Protein AF-A0A1Y3QPL1-F1 (afdb_monomer_lite)

Foldseek 3Di:
DDDDDDDDPDPPPPPPPPPPPPPPPPPPCVVVVLVVVADDAQDPVLVVVLVVQLVVQLVLVQVCCVPLHPDDPVVSVVSSVVSSVLSCVLSVCSNNPLSLLNVLLSVLQVVLSVQLSVQSVVDSDPVSNVVSNVSSVVSSVVSNVVSVVVSVVVVVVVVVVVVVVVD

Sequence (167 aa):
METNKRWTFSPNHRRMEEPEHQIPERSPNDMNFLRRLAPPRFSLLWLVYGLVFAALVAAALCAHLYYLQDWSATIAWRRVLLAIGLSAVVHLPGWLGFRLLWLCGAAGVVIGVSLLVRYTLEGMDGWGDLIGALTMLFIIGIGLAVGAAAEIFLALWKWYRKNNSRA

Secondary structure (DSSP, 8-state):
---------------------------TTHHHHHHHHSPPTT-THHHHHHHHHHHHHHHHHHHHHHHHS---HHHHHHHHHHHHHHHHHHHHHHHHT-HHHHHHHHHHHHHHHHHHHHHHHH--SHHHHHHHHHHHHHHHHHHHHHHHHHHHHHHHHHHHHHHHT--

pLDDT: mean 80.23, std 15.09, range [45.41, 95.94]

Structure (mmCIF, N/CA/C/O backbone):
data_AF-A0A1Y3QPL1-F1
#
_entry.id   AF-A0A1Y3QPL1-F1
#
loop_
_atom_site.group_PDB
_atom_site.id
_atom_site.type_symbol
_atom_site.label_atom_id
_atom_site.label_alt_id
_atom_site.label_comp_id
_atom_site.label_asym_id
_atom_site.label_entity_id
_atom_site.label_seq_id
_atom_site.pdbx_PDB_ins_code
_atom_site.Cartn_x
_atom_site.Cartn_y
_atom_site.Cartn_z
_atom_site.occupancy
_atom_site.B_iso_or_equiv
_atom_site.auth_seq_id
_atom_site.auth_comp_id
_atom_site.auth_asym_id
_atom_site.auth_atom_id
_atom_site.pdbx_PDB_model_num
ATOM 1 N N . MET A 1 1 ? -88.346 37.779 29.238 1.00 46.09 1 MET A N 1
ATOM 2 C CA . MET A 1 1 ? -87.842 37.029 28.067 1.00 46.09 1 MET A CA 1
ATOM 3 C C . MET A 1 1 ? -86.500 37.631 27.701 1.00 46.09 1 MET A C 1
ATOM 5 O O . MET A 1 1 ? -86.466 38.638 27.013 1.00 46.09 1 MET A O 1
ATOM 9 N N . GLU A 1 2 ? -85.414 37.081 28.240 1.00 45.41 2 GLU A N 1
ATOM 10 C CA . GLU A 1 2 ? -84.052 37.538 27.950 1.00 45.41 2 GLU A CA 1
ATOM 11 C C . GLU A 1 2 ? -83.298 36.419 27.241 1.00 45.41 2 GLU A C 1
ATOM 13 O O . GLU A 1 2 ? -83.068 35.342 27.787 1.00 45.41 2 GLU A O 1
ATOM 18 N N . THR A 1 3 ? -82.938 36.674 25.989 1.00 54.22 3 THR A N 1
ATOM 19 C CA . THR A 1 3 ? -82.007 35.852 25.227 1.00 54.22 3 THR A CA 1
ATOM 20 C C . THR A 1 3 ? -80.591 36.280 25.594 1.00 54.22 3 THR A C 1
ATOM 22 O O . THR A 1 3 ? -80.164 37.360 25.183 1.00 54.22 3 THR A O 1
ATOM 25 N N . ASN A 1 4 ? -79.844 35.453 26.330 1.00 50.84 4 ASN A N 1
ATOM 26 C CA . ASN A 1 4 ? -78.416 35.690 26.533 1.00 50.84 4 ASN A CA 1
ATOM 27 C C . ASN A 1 4 ? -77.573 34.515 26.025 1.00 50.84 4 ASN A C 1
ATOM 29 O O . ASN A 1 4 ? -77.694 33.373 26.468 1.00 50.84 4 ASN A O 1
ATOM 33 N N . LYS A 1 5 ? -76.740 34.845 25.037 1.00 57.47 5 LYS A N 1
ATOM 34 C CA . LYS A 1 5 ? -75.807 33.987 24.314 1.00 57.47 5 LYS A CA 1
ATOM 35 C C . LYS A 1 5 ? -74.677 33.569 25.250 1.00 57.47 5 LYS A C 1
ATOM 37 O O . LYS A 1 5 ? -73.970 34.425 25.773 1.00 57.47 5 LYS A O 1
ATOM 42 N N . ARG A 1 6 ? -74.428 32.265 25.388 1.00 47.66 6 ARG A N 1
ATOM 43 C CA . ARG A 1 6 ? -73.184 31.765 25.985 1.00 47.66 6 ARG A CA 1
ATOM 44 C C . ARG A 1 6 ? -72.307 31.173 24.886 1.00 47.66 6 ARG A C 1
ATOM 46 O O . ARG A 1 6 ? -72.578 30.097 24.367 1.00 47.66 6 ARG A O 1
ATOM 53 N N . TRP A 1 7 ? -71.278 31.929 24.520 1.00 53.47 7 TRP A N 1
ATOM 54 C CA . TRP A 1 7 ? -70.184 31.497 23.663 1.00 53.47 7 TRP A CA 1
ATOM 55 C C . TRP A 1 7 ? -69.388 30.397 24.368 1.00 53.47 7 TRP A C 1
ATOM 57 O O . TRP A 1 7 ? -68.734 30.656 25.376 1.00 53.47 7 TRP A O 1
ATOM 67 N N . THR A 1 8 ? -69.427 29.171 23.853 1.00 55.88 8 THR A N 1
ATOM 68 C CA . THR A 1 8 ? -68.476 28.126 24.243 1.00 55.88 8 THR A CA 1
ATOM 69 C C . THR A 1 8 ? -67.283 28.200 23.301 1.00 55.88 8 THR A C 1
ATOM 71 O O . THR A 1 8 ? -67.352 27.763 22.153 1.00 55.88 8 THR A O 1
ATOM 74 N N . PHE A 1 9 ? -66.195 28.793 23.783 1.00 52.94 9 PHE A N 1
ATOM 75 C CA . PHE A 1 9 ? -64.896 28.757 23.124 1.00 52.94 9 PHE A CA 1
ATOM 76 C C . PHE A 1 9 ? -64.396 27.304 23.168 1.00 52.94 9 PHE A C 1
ATOM 78 O O . PHE A 1 9 ? -63.962 26.823 24.211 1.00 52.94 9 PHE A O 1
ATOM 85 N N . SER A 1 10 ? -64.540 26.567 22.065 1.00 53.88 10 SER A N 1
ATOM 86 C CA . SER A 1 10 ? -63.906 25.256 21.908 1.00 53.88 10 SER A CA 1
ATOM 87 C C . SER A 1 10 ? -62.456 25.504 21.488 1.00 53.88 10 SER A C 1
ATOM 89 O O . SER A 1 10 ? -62.247 26.074 20.413 1.00 53.88 10 SER A O 1
ATOM 91 N N . PRO A 1 11 ? -61.443 25.130 22.292 1.00 49.31 11 PRO A N 1
ATOM 92 C CA . PRO A 1 11 ? -60.045 25.349 21.954 1.00 49.31 11 PRO A CA 1
ATOM 93 C C . PRO A 1 11 ? -59.602 24.259 20.977 1.00 49.31 11 PRO A C 1
ATOM 95 O O . PRO A 1 11 ? -58.727 23.454 21.270 1.00 49.31 11 PRO A O 1
ATOM 98 N N . ASN A 1 12 ? -60.227 24.204 19.804 1.00 55.25 12 ASN A N 1
ATOM 99 C CA . ASN A 1 12 ? -59.804 23.319 18.730 1.00 55.25 12 ASN A CA 1
ATOM 100 C C . ASN A 1 12 ? -58.769 24.046 17.864 1.00 55.25 12 ASN A C 1
ATOM 102 O O . ASN A 1 12 ? -58.927 24.223 16.656 1.00 55.25 12 ASN A O 1
ATOM 106 N N . HIS A 1 13 ? -57.690 24.497 18.503 1.00 55.19 13 HIS A N 1
ATOM 107 C CA . HIS A 1 13 ? -56.460 24.771 17.786 1.00 55.19 13 HIS A CA 1
ATOM 108 C C . HIS A 1 13 ? -55.814 23.420 17.523 1.00 55.19 13 HIS A C 1
ATOM 110 O O . HIS A 1 13 ? -55.054 22.908 18.342 1.00 55.19 13 HIS A O 1
ATOM 116 N N . ARG A 1 14 ? -56.147 22.838 16.363 1.00 54.38 14 ARG A N 1
ATOM 117 C CA . ARG A 1 14 ? -55.273 21.875 15.695 1.00 54.38 14 ARG A CA 1
ATOM 118 C C . ARG A 1 14 ? -53.894 22.524 15.645 1.00 54.38 14 ARG A C 1
ATOM 120 O O . ARG A 1 14 ? -53.640 23.388 14.808 1.00 54.38 14 ARG A O 1
ATOM 127 N N . ARG A 1 15 ? -53.038 22.145 16.593 1.00 50.69 15 ARG A N 1
ATOM 128 C CA . ARG A 1 15 ? -51.597 22.279 16.475 1.00 50.69 15 ARG A CA 1
ATOM 129 C C . ARG A 1 15 ? -51.283 21.536 15.185 1.00 50.69 15 ARG A C 1
ATOM 131 O O . ARG A 1 15 ? -51.427 20.321 15.132 1.00 50.69 15 ARG A O 1
ATOM 138 N N . MET A 1 16 ? -51.037 22.287 14.117 1.00 51.22 16 MET A N 1
ATOM 139 C CA . MET A 1 16 ? -50.430 21.742 12.915 1.00 51.22 16 MET A CA 1
ATOM 140 C C . MET A 1 16 ? -49.094 21.204 13.412 1.00 51.22 16 MET A C 1
ATOM 142 O O . MET A 1 16 ? -48.195 21.990 13.703 1.00 51.22 16 MET A O 1
ATOM 146 N N . GLU A 1 17 ? -49.032 19.904 13.687 1.00 55.75 17 GLU A N 1
ATOM 147 C CA . GLU A 1 17 ? -47.769 19.237 13.938 1.00 55.75 17 GLU A CA 1
ATOM 148 C C . GLU A 1 17 ? -46.990 19.397 12.641 1.00 55.75 17 GLU A C 1
ATOM 150 O O . GLU A 1 17 ? -47.321 18.814 11.608 1.00 55.75 17 GLU A O 1
ATOM 155 N N . GLU A 1 18 ? -46.061 20.348 12.674 1.00 55.62 18 GLU A N 1
ATOM 156 C CA . GLU A 1 18 ? -45.023 20.516 11.677 1.00 55.62 18 GLU A CA 1
ATOM 157 C C . GLU A 1 18 ? -44.479 19.114 11.398 1.00 55.62 18 GLU A C 1
ATOM 159 O O . GLU A 1 18 ? -44.141 18.427 12.366 1.00 55.62 18 GLU A O 1
ATOM 164 N N . PRO A 1 19 ? -44.511 18.628 10.141 1.00 53.88 19 PRO A N 1
ATOM 165 C CA . PRO A 1 19 ? -44.116 17.265 9.841 1.00 53.88 19 PRO A CA 1
ATOM 166 C C . PRO A 1 19 ? -42.686 17.122 10.325 1.00 53.88 19 PRO A C 1
ATOM 168 O O . PRO A 1 19 ? -41.771 17.708 9.745 1.00 53.88 19 PRO A O 1
ATOM 171 N N . GLU A 1 20 ? -42.544 16.418 11.446 1.00 54.88 20 GLU A N 1
ATOM 172 C CA . GLU A 1 20 ? -41.290 16.168 12.121 1.00 54.88 20 GLU A CA 1
ATOM 173 C C . GLU A 1 20 ? -40.374 15.620 11.041 1.00 54.88 20 GLU A C 1
ATOM 175 O O . GLU A 1 20 ? -40.612 14.538 10.496 1.00 54.88 20 GLU A O 1
ATOM 180 N N . HIS A 1 21 ? -39.426 16.451 10.608 1.00 56.28 21 HIS A N 1
ATOM 181 C CA . HIS A 1 21 ? -38.522 16.109 9.534 1.00 56.28 21 HIS A CA 1
ATOM 182 C C . HIS A 1 21 ? -37.660 14.999 10.120 1.00 56.28 21 HIS A C 1
ATOM 184 O O . HIS A 1 21 ? -36.671 15.269 10.798 1.00 56.28 21 HIS A O 1
ATOM 190 N N . GLN A 1 22 ? -38.123 13.755 9.961 1.00 54.84 22 GLN A N 1
ATOM 191 C CA . GLN A 1 22 ? -37.462 12.560 10.446 1.00 54.84 22 GLN A CA 1
ATOM 192 C C . GLN A 1 22 ? -36.087 12.579 9.804 1.00 54.84 22 GLN A C 1
ATOM 194 O O . GLN A 1 22 ? -35.931 12.273 8.621 1.00 54.84 22 GLN A O 1
ATOM 199 N N . ILE A 1 23 ? -35.096 13.035 10.571 1.00 62.44 23 ILE A N 1
ATOM 200 C CA . ILE A 1 23 ? -33.697 12.926 10.200 1.00 62.44 23 ILE A CA 1
ATOM 201 C C . ILE A 1 23 ? -33.511 11.428 9.990 1.00 62.44 23 ILE A C 1
ATOM 203 O O . ILE A 1 23 ? -33.722 10.687 10.953 1.00 62.44 23 ILE A O 1
ATOM 207 N N . PRO A 1 24 ? -33.220 10.961 8.761 1.00 58.19 24 PRO A N 1
ATOM 208 C CA . PRO A 1 24 ? -33.196 9.540 8.475 1.00 58.19 24 PRO A CA 1
ATOM 209 C C . PRO A 1 24 ? -32.222 8.902 9.454 1.00 58.19 24 PRO A C 1
ATOM 211 O O . PRO A 1 24 ? -31.030 9.223 9.462 1.00 58.19 24 PRO A O 1
ATOM 214 N N . GLU A 1 25 ? -32.765 8.074 10.344 1.00 58.38 25 GLU A N 1
ATOM 215 C CA . GLU A 1 25 ? -31.999 7.419 11.385 1.00 58.38 25 GLU A CA 1
ATOM 216 C C . GLU A 1 25 ? -30.930 6.595 10.665 1.00 58.38 25 GLU A C 1
ATOM 218 O O . GLU A 1 25 ? -31.234 5.671 9.906 1.00 58.38 25 GLU A O 1
ATOM 223 N N . ARG A 1 26 ? -29.667 7.021 10.782 1.00 56.06 26 ARG A N 1
ATOM 224 C CA . ARG A 1 26 ? -28.551 6.425 10.050 1.00 56.06 26 ARG A CA 1
ATOM 225 C C . ARG A 1 26 ? -28.521 4.934 10.369 1.00 56.06 26 ARG A C 1
ATOM 227 O O . ARG A 1 26 ? -28.178 4.559 11.488 1.00 56.06 26 ARG A O 1
ATOM 234 N N . SER A 1 27 ? -28.901 4.111 9.388 1.00 54.19 27 SER A N 1
ATOM 235 C CA . SER A 1 27 ? -29.087 2.674 9.571 1.00 54.19 27 SER A CA 1
ATOM 236 C C . SER A 1 27 ? -27.857 2.061 10.257 1.00 54.19 27 SER A C 1
ATOM 238 O O . SER A 1 27 ? -26.737 2.235 9.761 1.00 54.19 27 SER A O 1
ATOM 240 N N . PRO A 1 28 ? -28.025 1.295 11.354 1.00 58.16 28 PRO A N 1
ATOM 241 C CA . PRO A 1 28 ? -26.920 0.622 12.048 1.00 58.16 28 PRO A CA 1
ATOM 242 C C . PRO A 1 28 ? -26.101 -0.316 11.139 1.00 58.16 28 PRO A C 1
ATOM 244 O O . PRO A 1 28 ? -25.006 -0.753 11.500 1.00 58.16 28 PRO A O 1
ATOM 247 N N . ASN A 1 29 ? -26.627 -0.621 9.950 1.00 56.06 29 ASN A N 1
ATOM 248 C CA . ASN A 1 29 ? -26.056 -1.528 8.967 1.00 56.06 29 ASN A CA 1
ATOM 249 C C . ASN A 1 29 ? -24.806 -0.990 8.250 1.00 56.06 29 ASN A C 1
ATOM 251 O O . ASN A 1 29 ? -24.010 -1.802 7.774 1.00 56.06 29 ASN A O 1
ATOM 255 N N . ASP A 1 30 ? -24.547 0.322 8.248 1.00 56.38 30 ASP A N 1
ATOM 256 C CA . ASP A 1 30 ? -23.344 0.891 7.610 1.00 56.38 30 ASP A CA 1
ATOM 257 C C . ASP A 1 30 ? -22.039 0.389 8.254 1.00 56.38 30 ASP A C 1
ATOM 259 O O . ASP A 1 30 ? -21.037 0.137 7.581 1.00 56.38 30 ASP A O 1
ATOM 263 N N . MET A 1 31 ? -22.035 0.168 9.574 1.00 52.84 31 MET A N 1
ATOM 264 C CA . MET A 1 31 ? -20.840 -0.301 10.290 1.00 52.84 31 MET A CA 1
ATOM 265 C C . MET A 1 31 ? -20.572 -1.806 10.120 1.00 52.84 31 MET A C 1
ATOM 267 O O . MET A 1 31 ? -19.493 -2.287 10.490 1.00 52.84 31 MET A O 1
ATOM 271 N N . ASN A 1 32 ? -21.527 -2.557 9.561 1.00 58.59 32 ASN A N 1
ATOM 272 C CA . ASN A 1 32 ? -21.406 -4.000 9.345 1.00 58.59 32 ASN A CA 1
ATOM 273 C C . ASN A 1 32 ? -20.663 -4.339 8.048 1.00 58.59 32 ASN A C 1
ATOM 275 O O . ASN A 1 32 ? -19.987 -5.368 7.989 1.00 58.59 32 ASN A O 1
ATOM 279 N N . PHE A 1 33 ? -20.699 -3.459 7.045 1.00 62.91 33 PHE A N 1
ATOM 280 C CA . PHE A 1 33 ? -19.997 -3.665 5.776 1.00 62.91 33 PHE A CA 1
ATOM 281 C C . PHE A 1 33 ? -18.477 -3.791 5.973 1.00 62.91 33 PHE A C 1
ATOM 283 O O . PHE A 1 33 ? -17.866 -4.775 5.556 1.00 62.91 33 PHE A O 1
ATOM 290 N N . LEU A 1 34 ? -17.872 -2.872 6.735 1.00 60.22 34 LEU A N 1
ATOM 291 C CA . LEU A 1 34 ? -16.435 -2.906 7.043 1.00 60.22 34 LEU A CA 1
ATOM 292 C C . LEU A 1 34 ? -16.032 -4.122 7.896 1.00 60.22 34 LEU A C 1
ATOM 294 O O . LEU A 1 34 ? -14.876 -4.539 7.875 1.00 60.22 34 LEU A O 1
ATOM 298 N N . ARG A 1 35 ? -16.963 -4.691 8.680 1.00 59.12 35 ARG A N 1
ATOM 299 C CA . ARG A 1 35 ? -16.739 -5.939 9.437 1.00 59.12 35 ARG A CA 1
ATOM 300 C C . ARG A 1 35 ? -16.829 -7.183 8.566 1.00 59.12 35 ARG A C 1
ATOM 302 O O . ARG A 1 35 ? -16.163 -8.151 8.904 1.00 59.12 35 ARG A O 1
ATOM 309 N N . ARG A 1 36 ? -17.603 -7.151 7.480 1.00 61.69 36 ARG A N 1
ATOM 310 C CA . ARG A 1 36 ? -17.661 -8.239 6.496 1.00 61.69 36 ARG A CA 1
ATOM 311 C C . ARG A 1 36 ? -16.448 -8.266 5.572 1.00 61.69 36 ARG A C 1
ATOM 313 O O . ARG A 1 36 ? -16.028 -9.348 5.190 1.00 61.69 36 ARG A O 1
ATOM 320 N N . LEU A 1 37 ? -15.900 -7.102 5.222 1.00 64.25 37 LEU A N 1
ATOM 321 C CA . LEU A 1 37 ? -14.806 -7.014 4.250 1.00 64.25 37 LEU A CA 1
ATOM 322 C C . LEU A 1 37 ? -13.437 -7.432 4.812 1.00 64.25 37 LEU A C 1
ATOM 324 O O . LEU A 1 37 ? -12.594 -7.914 4.064 1.00 64.25 37 LEU A O 1
ATOM 328 N N . ALA A 1 38 ? -13.205 -7.223 6.112 1.00 65.31 38 ALA A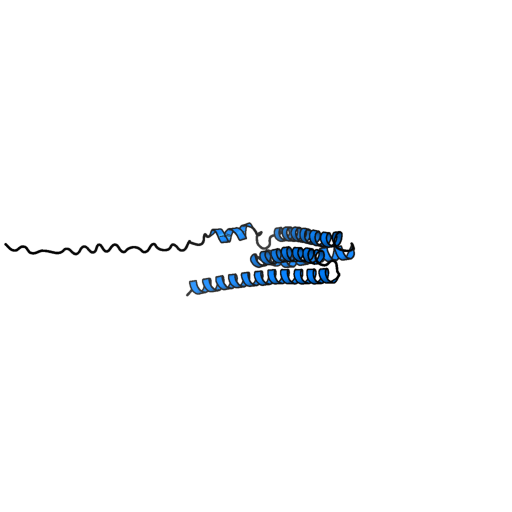 N 1
ATOM 329 C CA . ALA A 1 38 ? -11.896 -7.409 6.731 1.00 65.31 38 ALA A CA 1
ATOM 330 C C . ALA A 1 38 ? -11.889 -8.599 7.713 1.00 65.31 38 ALA A C 1
ATOM 332 O O . ALA A 1 38 ? -12.774 -8.661 8.579 1.00 65.31 38 ALA A O 1
ATOM 333 N N . PRO A 1 39 ? -10.878 -9.494 7.650 1.00 68.38 39 PRO A N 1
ATOM 334 C CA . PRO A 1 39 ? -10.749 -10.604 8.585 1.00 68.38 39 PRO A CA 1
ATOM 335 C C . PRO A 1 39 ? -10.663 -10.129 10.047 1.00 68.38 39 PRO A C 1
ATOM 337 O O . PRO A 1 39 ? -10.310 -8.973 10.319 1.00 68.38 39 PRO A O 1
ATOM 340 N N . PRO A 1 40 ? -10.945 -11.015 11.020 1.00 74.12 40 PRO A N 1
ATOM 341 C CA . PRO A 1 40 ? -10.761 -10.715 12.435 1.00 74.12 40 PRO A CA 1
ATOM 342 C C . PRO A 1 40 ? -9.339 -10.221 12.736 1.00 74.12 40 PRO A C 1
ATOM 344 O O . PRO A 1 40 ? -8.368 -10.659 12.110 1.00 74.12 40 PRO A O 1
ATOM 347 N N . ARG A 1 41 ? -9.219 -9.316 13.717 1.00 77.75 41 ARG A N 1
ATOM 348 C CA . ARG A 1 41 ? -7.922 -8.858 14.242 1.00 77.75 41 ARG A CA 1
ATOM 349 C C . ARG A 1 41 ? -7.041 -10.057 14.603 1.00 77.75 41 ARG A C 1
ATOM 351 O O . ARG A 1 41 ? -7.560 -11.053 15.108 1.00 77.75 41 ARG A O 1
ATOM 358 N N . PHE A 1 42 ? -5.738 -9.953 14.361 1.00 74.12 42 PHE A N 1
ATOM 359 C CA . PHE A 1 42 ? -4.768 -11.017 14.647 1.00 74.12 42 PHE A CA 1
ATOM 360 C C . PHE A 1 42 ? -5.012 -12.367 13.936 1.00 74.12 42 PHE A C 1
ATOM 362 O O . PHE A 1 42 ? -4.464 -13.387 14.342 1.00 74.12 42 PHE A O 1
ATOM 369 N N . SER A 1 43 ? -5.813 -12.410 12.866 1.00 83.62 43 SER A N 1
ATOM 370 C CA . SER A 1 43 ? -6.048 -13.648 12.109 1.00 83.62 43 SER A CA 1
ATOM 371 C C . SER A 1 43 ? -4.909 -13.967 11.134 1.00 83.62 43 SER A C 1
ATOM 373 O O . SER A 1 43 ? -4.400 -13.077 10.453 1.00 83.62 43 SER A O 1
ATOM 375 N N . LEU A 1 44 ? -4.589 -15.258 10.988 1.00 84.81 44 LEU A N 1
ATOM 376 C CA . LEU A 1 44 ? -3.671 -15.794 9.970 1.00 84.81 44 LEU A CA 1
ATOM 377 C C . LEU A 1 44 ? -4.138 -15.495 8.532 1.00 84.81 44 LEU A C 1
ATOM 379 O O . LEU A 1 44 ? -3.327 -15.445 7.612 1.00 84.81 44 LEU A O 1
ATOM 383 N N . LEU A 1 45 ? -5.430 -15.203 8.341 1.00 84.75 45 LEU A N 1
ATOM 384 C CA . LEU A 1 45 ? -5.974 -14.762 7.056 1.00 84.75 45 LEU A CA 1
ATOM 385 C C . LEU A 1 45 ? -5.332 -13.458 6.566 1.00 84.75 45 LEU A C 1
ATOM 387 O O . LEU A 1 45 ? -5.179 -13.288 5.364 1.00 84.75 45 LEU A O 1
ATOM 391 N N . TRP A 1 46 ? -4.885 -12.567 7.457 1.00 84.50 46 TRP A N 1
ATOM 392 C CA . TRP A 1 46 ? -4.175 -11.347 7.053 1.00 84.50 46 TRP A CA 1
ATOM 393 C C . TRP A 1 46 ? -2.844 -11.636 6.362 1.00 84.50 46 TRP A C 1
ATOM 395 O O . TRP A 1 46 ? -2.486 -10.921 5.428 1.00 84.50 46 TRP A O 1
ATOM 405 N N . LEU A 1 47 ? -2.144 -12.701 6.769 1.00 86.19 47 LEU A N 1
ATOM 406 C CA . LEU A 1 47 ? -0.938 -13.151 6.076 1.00 86.19 47 LEU A CA 1
ATOM 407 C C . LEU A 1 47 ? -1.272 -13.677 4.683 1.00 86.19 47 LEU A C 1
ATOM 409 O O . LEU A 1 47 ? -0.573 -13.342 3.736 1.00 86.19 47 LEU A O 1
ATOM 413 N N . VAL A 1 48 ? -2.356 -14.446 4.538 1.00 89.44 48 VAL A N 1
ATOM 414 C CA . VAL A 1 48 ? -2.793 -14.957 3.228 1.00 89.44 48 VAL A CA 1
ATOM 415 C C . VAL A 1 48 ? -3.199 -13.808 2.303 1.00 89.44 48 VAL A C 1
ATOM 417 O O . VAL A 1 48 ? -2.735 -13.749 1.169 1.00 89.44 48 VAL A O 1
ATOM 420 N N . TYR A 1 49 ? -3.999 -12.858 2.793 1.00 88.06 49 TYR A N 1
ATOM 421 C CA . TYR A 1 49 ? -4.392 -11.666 2.035 1.00 88.06 49 TYR A CA 1
ATOM 422 C C . TYR A 1 49 ? -3.175 -10.828 1.640 1.00 88.06 49 TYR A C 1
ATOM 424 O O . TYR A 1 49 ? -3.042 -10.458 0.477 1.00 88.06 49 TYR A O 1
ATOM 432 N N . GLY A 1 50 ? -2.255 -10.589 2.579 1.00 89.00 50 GLY A N 1
ATOM 433 C CA . GLY A 1 50 ? -1.009 -9.880 2.306 1.00 89.00 50 GLY A CA 1
ATOM 434 C C . GLY A 1 50 ? -0.132 -10.612 1.289 1.00 89.00 50 GLY A C 1
ATOM 435 O O . GLY A 1 50 ? 0.437 -9.975 0.405 1.00 89.00 50 GLY A O 1
ATOM 436 N N . LEU A 1 51 ? -0.050 -11.942 1.349 1.00 92.44 51 LEU A N 1
ATOM 437 C CA . LEU A 1 51 ? 0.739 -12.731 0.404 1.00 92.44 51 LEU A CA 1
ATOM 438 C C . LEU A 1 51 ? 0.136 -12.693 -1.005 1.00 92.44 51 LEU A C 1
ATOM 440 O O . LEU A 1 51 ? 0.861 -12.463 -1.969 1.00 92.44 51 LEU A O 1
ATOM 444 N N . VAL A 1 52 ? -1.185 -12.852 -1.129 1.00 93.69 52 VAL A N 1
ATOM 445 C CA . VAL A 1 52 ? -1.895 -12.730 -2.414 1.00 93.69 52 VAL A CA 1
ATOM 446 C C . VAL A 1 52 ? -1.737 -11.320 -2.979 1.00 93.69 52 VAL A C 1
ATOM 448 O O . VAL A 1 52 ? -1.416 -11.157 -4.153 1.00 93.69 52 VAL A O 1
ATOM 451 N N . PHE A 1 53 ? -1.888 -10.293 -2.144 1.00 92.25 53 PHE A N 1
ATOM 452 C CA . PHE A 1 53 ? -1.683 -8.907 -2.550 1.00 92.25 53 PHE A CA 1
ATOM 453 C C . PHE A 1 53 ? -0.244 -8.649 -3.015 1.00 92.25 53 PHE A C 1
ATOM 455 O O . PHE A 1 53 ? -0.037 -8.056 -4.071 1.00 92.25 53 PHE A O 1
ATOM 462 N N . ALA A 1 54 ? 0.752 -9.143 -2.273 1.00 93.19 54 ALA A N 1
ATOM 463 C CA . ALA A 1 54 ? 2.158 -9.047 -2.656 1.00 93.19 54 ALA A CA 1
ATOM 464 C C . ALA A 1 54 ? 2.414 -9.738 -3.999 1.00 93.19 54 ALA A C 1
ATOM 466 O O . ALA A 1 54 ? 3.101 -9.171 -4.843 1.00 93.19 54 ALA A O 1
ATOM 467 N N . ALA A 1 55 ? 1.834 -10.920 -4.223 1.00 93.56 55 ALA A N 1
ATOM 468 C CA . ALA A 1 55 ? 1.958 -11.645 -5.483 1.00 93.56 55 ALA A CA 1
ATOM 469 C C . ALA A 1 55 ? 1.357 -10.860 -6.660 1.00 93.56 55 ALA A C 1
ATOM 471 O O . ALA A 1 55 ? 1.986 -10.771 -7.712 1.00 93.56 55 ALA A O 1
ATOM 472 N N . LEU A 1 56 ? 0.188 -10.237 -6.479 1.00 94.44 56 LEU A N 1
ATOM 473 C CA . LEU A 1 56 ? -0.447 -9.405 -7.509 1.00 94.44 56 LEU A CA 1
ATOM 474 C C . LEU A 1 56 ? 0.376 -8.150 -7.828 1.00 94.44 56 LEU A C 1
ATOM 476 O O . LEU A 1 56 ? 0.610 -7.848 -8.998 1.00 94.44 56 LEU A O 1
ATOM 480 N N . VAL A 1 57 ? 0.859 -7.440 -6.805 1.00 93.06 57 VAL A N 1
ATOM 481 C CA . VAL A 1 57 ? 1.712 -6.253 -6.989 1.00 93.06 57 VAL A CA 1
ATOM 482 C C . VAL A 1 57 ? 3.048 -6.639 -7.627 1.00 93.06 57 VAL A C 1
ATOM 484 O O . VAL A 1 57 ? 3.508 -5.960 -8.542 1.00 93.06 57 VAL A O 1
ATOM 487 N N . ALA A 1 58 ? 3.654 -7.749 -7.200 1.00 93.50 58 ALA A N 1
ATOM 488 C CA . ALA A 1 58 ? 4.880 -8.270 -7.793 1.00 93.50 58 ALA A CA 1
ATOM 489 C C . ALA A 1 58 ? 4.673 -8.617 -9.270 1.00 93.50 58 ALA A C 1
ATOM 491 O O . ALA A 1 58 ? 5.467 -8.194 -10.105 1.00 93.50 58 ALA A O 1
ATOM 492 N N . ALA A 1 59 ? 3.586 -9.317 -9.605 1.00 91.88 59 ALA A N 1
ATOM 493 C CA . ALA A 1 59 ? 3.242 -9.644 -10.983 1.00 91.88 59 ALA A CA 1
ATOM 494 C C . ALA A 1 59 ? 3.078 -8.379 -11.839 1.00 91.88 59 ALA A C 1
ATOM 496 O O . ALA A 1 59 ? 3.636 -8.321 -12.932 1.00 91.88 59 ALA A O 1
ATOM 497 N N . ALA A 1 60 ? 2.405 -7.343 -11.330 1.00 90.25 60 ALA A N 1
ATOM 498 C CA . ALA A 1 60 ? 2.258 -6.066 -12.031 1.00 90.25 60 ALA A CA 1
ATOM 499 C C . ALA A 1 60 ? 3.610 -5.367 -12.268 1.00 90.25 60 ALA A C 1
ATOM 501 O O . ALA A 1 60 ? 3.903 -4.934 -13.382 1.00 90.25 60 ALA A O 1
ATOM 502 N N . LEU A 1 61 ? 4.473 -5.301 -11.249 1.00 89.69 61 LEU A N 1
ATOM 503 C CA . LEU A 1 61 ? 5.795 -4.676 -11.363 1.00 89.69 61 LEU A CA 1
ATOM 504 C C . LEU A 1 61 ? 6.755 -5.470 -12.260 1.00 89.69 61 LEU A C 1
ATOM 506 O O . LEU A 1 61 ? 7.583 -4.869 -12.948 1.00 89.69 61 LEU A O 1
ATOM 510 N N . CYS A 1 62 ? 6.672 -6.800 -12.252 1.00 89.75 62 CYS A N 1
ATOM 511 C CA . CYS A 1 62 ? 7.443 -7.669 -13.137 1.00 89.75 62 CYS A CA 1
ATOM 512 C C . CYS A 1 62 ? 6.938 -7.599 -14.579 1.00 89.75 62 CYS A C 1
ATOM 514 O O . CYS A 1 62 ? 7.761 -7.546 -15.485 1.00 89.75 62 CYS A O 1
ATOM 516 N N . ALA A 1 63 ? 5.622 -7.539 -14.801 1.00 87.31 63 ALA A N 1
ATOM 517 C CA . ALA A 1 63 ? 5.051 -7.320 -16.128 1.00 87.31 63 ALA A CA 1
ATOM 518 C C . ALA A 1 63 ? 5.506 -5.972 -16.700 1.00 87.31 63 ALA A C 1
ATOM 520 O O . ALA A 1 63 ? 5.965 -5.917 -17.835 1.00 87.31 63 ALA A O 1
ATOM 521 N N . HIS A 1 64 ? 5.487 -4.910 -15.890 1.00 85.44 64 HIS A N 1
ATOM 522 C CA . HIS A 1 64 ? 6.067 -3.619 -16.259 1.00 85.44 64 HIS A CA 1
ATOM 523 C C . HIS A 1 64 ? 7.536 -3.745 -16.693 1.00 85.44 64 HIS A C 1
ATOM 525 O O . HIS A 1 64 ? 7.916 -3.223 -17.733 1.00 85.44 64 HIS A O 1
ATOM 531 N N . LEU A 1 65 ? 8.365 -4.460 -15.921 1.00 85.69 65 LEU A N 1
ATOM 532 C CA . LEU A 1 65 ? 9.771 -4.684 -16.274 1.00 85.69 65 LEU A CA 1
ATOM 533 C C . LEU A 1 65 ? 9.933 -5.498 -17.565 1.00 85.69 65 LEU A C 1
ATOM 535 O O . LEU A 1 65 ? 10.837 -5.220 -18.331 1.00 85.69 65 LEU A O 1
ATOM 539 N N . TYR A 1 66 ? 9.098 -6.513 -17.780 1.00 84.69 66 TYR A N 1
ATOM 540 C CA . TYR A 1 66 ? 9.208 -7.412 -18.928 1.00 84.69 66 TYR A CA 1
ATOM 541 C C . TYR A 1 66 ? 8.763 -6.761 -20.242 1.00 84.69 66 TYR A C 1
ATOM 543 O O . TYR A 1 66 ? 9.371 -7.009 -21.277 1.00 84.69 66 TYR A O 1
ATOM 551 N N . TYR A 1 67 ? 7.697 -5.954 -20.212 1.00 82.50 67 TYR A N 1
ATOM 552 C CA . TYR A 1 67 ? 7.104 -5.379 -21.423 1.00 82.50 67 TYR A CA 1
ATOM 553 C C . TYR A 1 67 ? 7.621 -3.985 -21.774 1.00 82.50 67 TYR A C 1
ATOM 555 O O . TYR A 1 67 ? 7.583 -3.620 -22.945 1.00 82.50 67 TYR A O 1
ATOM 563 N N . LEU A 1 68 ? 8.043 -3.193 -20.785 1.00 79.31 68 LEU A N 1
ATOM 564 C CA . LEU A 1 68 ? 8.327 -1.765 -20.980 1.00 79.31 68 LEU A CA 1
ATOM 565 C C . LEU A 1 68 ? 9.791 -1.390 -20.738 1.00 79.31 68 LEU A C 1
ATOM 567 O O . LEU A 1 68 ? 10.158 -0.239 -20.940 1.00 79.31 68 LEU A O 1
ATOM 571 N N . GLN A 1 69 ? 10.616 -2.328 -20.276 1.00 76.06 69 GLN A N 1
ATOM 572 C CA . GLN A 1 69 ? 12.000 -2.090 -19.867 1.00 76.06 69 GLN A CA 1
ATOM 573 C C . GLN A 1 69 ? 12.880 -3.289 -20.255 1.00 76.06 69 GLN A C 1
ATOM 575 O O . GLN A 1 69 ? 12.383 -4.348 -20.641 1.00 76.06 69 GLN A O 1
ATOM 580 N N . ASP A 1 70 ? 14.199 -3.145 -20.119 1.00 82.38 70 ASP A N 1
ATOM 581 C CA . ASP A 1 70 ? 15.122 -4.256 -20.346 1.00 82.38 70 ASP A CA 1
ATOM 582 C C . ASP A 1 70 ? 15.030 -5.290 -19.220 1.00 82.38 70 ASP A C 1
ATOM 584 O O . ASP A 1 70 ? 15.219 -5.000 -18.029 1.00 82.38 70 ASP A O 1
ATOM 588 N N . TRP A 1 71 ? 14.761 -6.538 -19.600 1.00 84.69 71 TRP A N 1
ATOM 589 C CA . TRP A 1 71 ? 14.628 -7.622 -18.640 1.00 84.69 71 TRP A CA 1
ATOM 590 C C . TRP A 1 71 ? 15.948 -7.897 -17.908 1.00 84.69 71 TRP A C 1
ATOM 592 O O . TRP A 1 71 ? 16.978 -8.210 -18.503 1.00 84.69 71 TRP A O 1
ATOM 602 N N . SER A 1 72 ? 15.888 -7.872 -16.575 1.00 89.38 72 SER A N 1
ATOM 603 C CA . SER A 1 72 ? 16.989 -8.262 -15.698 1.00 89.38 72 SER A CA 1
ATOM 604 C C . SER A 1 72 ? 16.456 -8.992 -14.474 1.00 89.38 72 SER A C 1
ATOM 606 O O . SER A 1 72 ? 15.656 -8.446 -13.709 1.00 89.38 72 SER A O 1
ATOM 608 N N . ALA A 1 73 ? 16.948 -10.212 -14.242 1.00 88.12 73 ALA A N 1
ATOM 609 C CA . ALA A 1 73 ? 16.562 -11.024 -13.088 1.00 88.12 73 ALA A CA 1
ATOM 610 C C . ALA A 1 73 ? 16.842 -10.310 -11.751 1.00 88.12 73 ALA A C 1
ATOM 612 O O . ALA A 1 73 ? 16.039 -10.380 -10.820 1.00 88.12 73 ALA A O 1
ATOM 613 N N . THR A 1 74 ? 17.939 -9.552 -11.673 1.00 92.00 74 THR A N 1
ATOM 614 C CA . THR A 1 74 ? 18.302 -8.765 -10.487 1.00 92.00 74 THR A CA 1
ATOM 615 C C . THR A 1 74 ? 17.278 -7.666 -10.201 1.00 92.00 74 THR A C 1
ATOM 617 O O . THR A 1 74 ? 16.905 -7.447 -9.047 1.00 92.00 74 THR A O 1
ATOM 620 N N . ILE A 1 75 ? 16.800 -6.974 -11.239 1.00 87.38 75 ILE A N 1
ATOM 621 C CA . ILE A 1 75 ? 15.793 -5.911 -11.099 1.00 87.38 75 ILE A CA 1
ATOM 622 C C . ILE A 1 75 ? 14.425 -6.522 -10.774 1.00 87.38 75 ILE A C 1
ATOM 624 O O . ILE A 1 75 ? 13.719 -6.007 -9.906 1.00 87.38 75 ILE A O 1
ATOM 628 N N . ALA A 1 76 ? 14.077 -7.650 -11.399 1.00 90.00 76 ALA A N 1
ATOM 629 C CA . ALA A 1 76 ? 12.851 -8.388 -11.105 1.00 90.00 76 ALA A CA 1
ATOM 630 C C . ALA A 1 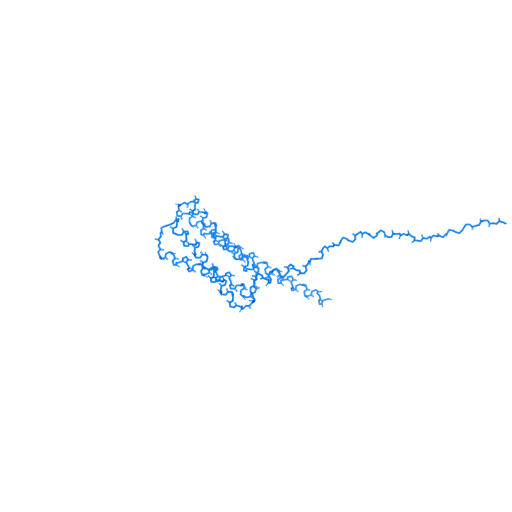76 ? 12.786 -8.795 -9.624 1.00 90.00 76 ALA A C 1
ATOM 632 O O . ALA A 1 76 ? 11.797 -8.511 -8.951 1.00 90.00 76 ALA A O 1
ATOM 633 N N . TRP A 1 77 ? 13.869 -9.361 -9.081 1.00 92.19 77 TRP A N 1
ATOM 634 C CA . TRP A 1 77 ? 13.948 -9.732 -7.665 1.00 92.19 77 TRP A CA 1
ATOM 635 C C . TRP A 1 77 ? 13.751 -8.534 -6.725 1.00 92.19 77 TRP A C 1
ATOM 637 O O . TRP A 1 77 ? 12.992 -8.615 -5.759 1.00 92.19 77 TRP A O 1
ATOM 647 N N . ARG A 1 78 ? 14.363 -7.382 -7.031 1.00 92.69 78 ARG A N 1
ATOM 648 C CA . ARG A 1 78 ? 14.162 -6.143 -6.254 1.00 92.69 78 ARG A CA 1
ATOM 649 C C . ARG A 1 78 ? 12.702 -5.682 -6.266 1.00 92.69 78 ARG A C 1
ATOM 651 O O . ARG A 1 78 ? 12.203 -5.240 -5.236 1.00 92.69 78 ARG A O 1
ATOM 658 N N . ARG A 1 79 ? 12.002 -5.813 -7.398 1.00 89.88 79 ARG A N 1
ATOM 659 C CA . ARG A 1 79 ? 10.571 -5.474 -7.519 1.00 89.88 79 ARG A CA 1
ATOM 660 C C . ARG A 1 79 ? 9.682 -6.425 -6.714 1.00 89.88 79 ARG A C 1
ATOM 662 O O . ARG A 1 79 ? 8.729 -5.968 -6.088 1.00 89.88 79 ARG A O 1
ATOM 669 N N . VAL A 1 80 ? 10.027 -7.712 -6.652 1.00 92.50 80 VAL A N 1
ATOM 670 C CA . VAL A 1 80 ? 9.356 -8.684 -5.770 1.00 92.50 80 VAL A CA 1
ATOM 671 C C . VAL A 1 80 ? 9.537 -8.295 -4.300 1.00 92.50 80 VAL A C 1
ATOM 673 O O . VAL A 1 80 ? 8.558 -8.234 -3.559 1.00 92.50 80 VAL A O 1
ATOM 676 N N . LEU A 1 8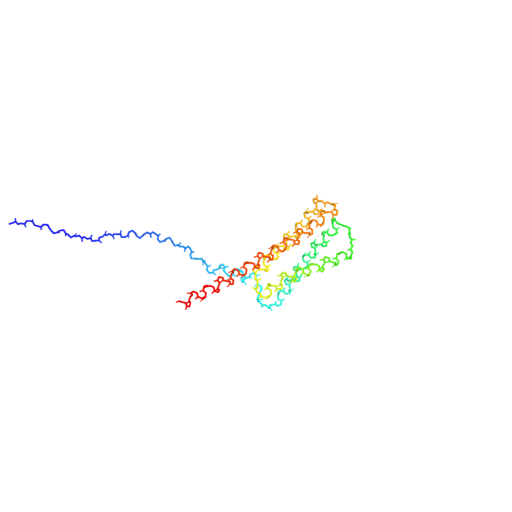1 ? 10.762 -7.961 -3.880 1.00 93.69 81 LEU A N 1
ATOM 677 C CA . LEU A 1 81 ? 11.025 -7.491 -2.514 1.00 93.69 81 LEU A CA 1
ATOM 678 C C . LEU A 1 81 ? 10.256 -6.205 -2.187 1.00 93.69 81 LEU A C 1
ATOM 680 O O . LEU A 1 81 ? 9.694 -6.090 -1.099 1.00 93.69 81 LEU A O 1
ATOM 684 N N . LEU A 1 82 ? 10.180 -5.265 -3.135 1.00 92.19 82 LEU A N 1
ATOM 685 C CA . LEU A 1 82 ? 9.383 -4.048 -2.986 1.00 92.19 82 LEU A CA 1
ATOM 686 C C . LEU A 1 82 ? 7.897 -4.376 -2.790 1.00 92.19 82 LEU A C 1
ATOM 688 O O . LEU A 1 82 ? 7.274 -3.829 -1.887 1.00 92.19 82 LEU A O 1
ATOM 692 N N . ALA A 1 83 ? 7.336 -5.292 -3.582 1.00 93.69 83 ALA A N 1
ATOM 693 C CA . ALA A 1 83 ? 5.940 -5.712 -3.459 1.00 93.69 83 ALA A CA 1
ATOM 694 C C . ALA A 1 83 ? 5.640 -6.367 -2.101 1.00 93.69 83 ALA A C 1
ATOM 696 O O . ALA A 1 83 ? 4.611 -6.077 -1.487 1.00 93.69 83 ALA A O 1
ATOM 697 N N . ILE A 1 84 ? 6.554 -7.203 -1.598 1.00 93.56 84 ILE A N 1
ATOM 698 C CA . ILE A 1 84 ? 6.458 -7.789 -0.254 1.00 93.56 84 ILE A CA 1
ATOM 699 C C . ILE A 1 84 ? 6.498 -6.686 0.810 1.00 93.56 84 ILE A C 1
ATOM 701 O O . ILE A 1 84 ? 5.658 -6.676 1.710 1.00 93.56 84 ILE A O 1
ATOM 705 N N . GLY A 1 85 ? 7.421 -5.729 0.685 1.00 93.38 85 GLY A N 1
ATOM 706 C CA . GLY A 1 85 ? 7.530 -4.588 1.595 1.00 93.38 85 GLY A CA 1
ATOM 707 C C . GLY A 1 85 ? 6.266 -3.726 1.616 1.00 93.38 85 GLY A C 1
ATOM 708 O O . GLY A 1 85 ? 5.723 -3.459 2.685 1.00 93.38 85 GLY A O 1
ATOM 709 N N . LEU A 1 86 ? 5.744 -3.353 0.443 1.00 91.88 86 LEU A N 1
ATOM 710 C CA . LEU A 1 86 ? 4.494 -2.598 0.311 1.00 91.88 86 LEU A CA 1
ATOM 711 C C . LEU A 1 86 ? 3.310 -3.357 0.910 1.00 91.88 86 LEU A C 1
ATOM 713 O O . LEU A 1 86 ? 2.490 -2.772 1.618 1.00 91.88 86 LEU A O 1
ATOM 717 N N . SER A 1 87 ? 3.239 -4.666 0.668 1.00 92.75 87 SER A N 1
ATOM 718 C CA . SER A 1 87 ? 2.193 -5.498 1.247 1.00 92.75 87 SER A CA 1
ATOM 719 C C . SER A 1 87 ? 2.259 -5.506 2.770 1.00 92.75 87 SER A C 1
ATOM 721 O O . SER A 1 87 ? 1.240 -5.252 3.412 1.00 92.75 87 SER A O 1
ATOM 723 N N . ALA A 1 88 ? 3.444 -5.711 3.352 1.00 90.69 88 ALA A N 1
ATOM 724 C CA . ALA A 1 88 ? 3.638 -5.671 4.797 1.00 90.69 88 ALA A CA 1
ATOM 725 C C . ALA A 1 88 ? 3.227 -4.311 5.381 1.00 90.69 88 ALA A C 1
ATOM 727 O O . ALA A 1 88 ? 2.444 -4.269 6.327 1.00 90.69 88 ALA A O 1
ATOM 728 N N . VAL A 1 89 ? 3.670 -3.200 4.783 1.00 91.62 89 VAL A N 1
ATOM 729 C CA . VAL A 1 89 ? 3.330 -1.839 5.240 1.00 91.62 89 VAL A CA 1
ATOM 730 C C . VAL A 1 89 ? 1.820 -1.602 5.260 1.00 91.62 89 VAL A C 1
ATOM 732 O O . VAL A 1 89 ? 1.307 -1.008 6.204 1.00 91.62 89 VAL A O 1
ATOM 735 N N . VAL A 1 90 ? 1.095 -2.079 4.249 1.00 90.31 90 VAL A N 1
ATOM 736 C CA . VAL A 1 90 ? -0.354 -1.867 4.141 1.00 90.31 90 VAL A CA 1
ATOM 737 C C . VAL A 1 90 ? -1.154 -2.857 4.995 1.00 90.31 90 VAL A C 1
ATOM 739 O O . VAL A 1 90 ? -2.159 -2.475 5.595 1.00 90.31 90 VAL A O 1
ATOM 742 N N . HIS A 1 91 ? -0.727 -4.119 5.090 1.00 89.62 91 HIS A N 1
ATOM 743 C CA . HIS A 1 91 ? -1.491 -5.184 5.752 1.00 89.62 91 HIS A CA 1
ATOM 744 C C . HIS A 1 91 ? -1.196 -5.322 7.249 1.00 89.62 91 HIS A C 1
ATOM 746 O O . HIS A 1 91 ? -2.080 -5.764 7.984 1.00 89.62 91 HIS A O 1
ATOM 752 N N . LEU A 1 92 ? -0.022 -4.904 7.741 1.00 88.50 92 LEU A N 1
ATOM 753 C CA . LEU A 1 92 ? 0.279 -4.895 9.181 1.00 88.50 92 LEU A CA 1
ATOM 754 C C . LEU A 1 92 ? -0.688 -3.998 9.984 1.00 88.50 92 LEU A C 1
ATOM 756 O O . LEU A 1 92 ? -1.210 -4.458 11.003 1.00 88.50 92 LEU A O 1
ATOM 760 N N . PRO A 1 93 ? -1.020 -2.767 9.542 1.00 86.75 93 PRO A N 1
ATOM 761 C CA . PRO A 1 93 ? -2.047 -1.962 10.201 1.00 86.75 93 PRO A CA 1
ATOM 762 C C . PRO A 1 93 ? -3.431 -2.617 10.185 1.00 86.75 93 PRO A C 1
ATOM 764 O O . PRO A 1 93 ? -4.150 -2.573 11.184 1.00 86.75 93 PRO A O 1
ATOM 767 N N . GLY A 1 94 ? -3.792 -3.273 9.079 1.00 84.19 94 GLY A N 1
ATOM 768 C CA . GLY A 1 94 ? -5.041 -4.026 8.970 1.00 84.19 94 GLY A CA 1
ATOM 769 C C . GLY A 1 94 ? -5.115 -5.187 9.967 1.00 84.19 94 GLY A C 1
ATOM 770 O O . GLY A 1 94 ? -6.128 -5.352 10.650 1.00 84.19 94 GLY A O 1
ATOM 771 N N . TRP A 1 95 ? -4.008 -5.916 10.138 1.00 85.75 95 TRP A N 1
ATOM 772 C CA . TRP A 1 95 ? -3.860 -6.990 11.126 1.00 85.75 95 TRP A CA 1
ATOM 773 C C . TRP A 1 95 ? -4.047 -6.501 12.572 1.00 85.75 95 TRP A C 1
ATOM 775 O O . TRP A 1 95 ? -4.710 -7.178 13.367 1.00 85.75 95 TRP A O 1
ATOM 785 N N . LEU A 1 96 ? -3.551 -5.295 12.884 1.00 85.62 96 LEU A N 1
ATOM 786 C CA . LEU A 1 96 ? -3.745 -4.597 14.166 1.00 85.62 96 LEU A CA 1
ATOM 787 C C . LEU A 1 96 ? -5.175 -4.055 14.362 1.00 85.62 96 LEU A C 1
ATOM 789 O O . LEU A 1 96 ? -5.556 -3.702 15.479 1.00 85.62 96 LEU A O 1
ATOM 793 N N . GLY A 1 97 ? -5.988 -4.026 13.303 1.00 82.88 97 GLY A N 1
ATOM 794 C CA . GLY A 1 97 ? -7.386 -3.595 13.335 1.00 82.88 97 GLY A CA 1
ATOM 795 C C . GLY A 1 97 ? -7.655 -2.190 12.786 1.00 82.88 97 GLY A C 1
ATOM 796 O O . GLY A 1 97 ? -8.807 -1.757 12.839 1.00 82.88 97 GLY A O 1
ATOM 797 N N . PHE A 1 98 ? -6.651 -1.504 12.228 1.00 85.25 98 PHE A N 1
ATOM 798 C CA . PHE A 1 98 ? -6.802 -0.206 11.556 1.00 85.25 98 PHE A CA 1
ATOM 799 C C . PHE A 1 98 ? -7.300 -0.401 10.121 1.00 85.25 98 PHE A C 1
ATOM 801 O O . PHE A 1 98 ? -6.533 -0.465 9.157 1.00 85.25 98 PHE A O 1
ATOM 808 N N . ARG A 1 99 ? -8.617 -0.552 9.976 1.00 85.62 99 ARG A N 1
ATOM 809 C CA . ARG A 1 99 ? -9.246 -0.938 8.707 1.00 85.62 99 ARG A CA 1
ATOM 810 C C . ARG A 1 99 ? -9.246 0.179 7.677 1.00 85.62 99 ARG A C 1
ATOM 812 O O . ARG A 1 99 ? -9.082 -0.119 6.498 1.00 85.62 99 ARG A O 1
ATOM 819 N N . LEU A 1 100 ? -9.430 1.433 8.088 1.00 85.25 100 LEU A N 1
ATOM 820 C CA . LEU A 1 100 ? -9.408 2.556 7.145 1.00 85.25 100 LEU A CA 1
ATOM 821 C C . LEU A 1 100 ? -7.988 2.826 6.660 1.00 85.25 100 LEU A C 1
ATOM 823 O O . LEU A 1 100 ? -7.789 3.063 5.475 1.00 85.25 100 LEU A O 1
A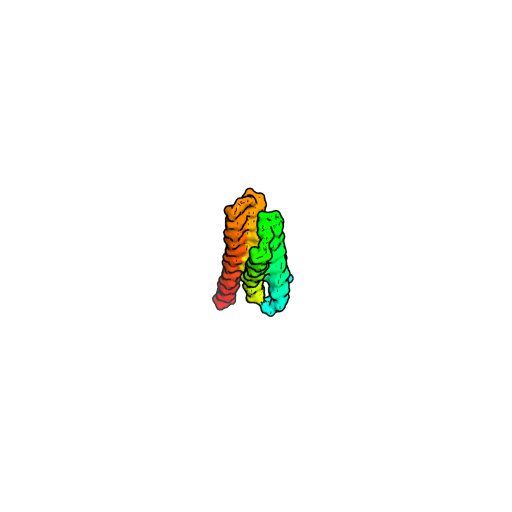TOM 827 N N . LEU A 1 101 ? -7.002 2.693 7.551 1.00 90.31 101 LEU A N 1
ATOM 828 C CA . LEU A 1 101 ? -5.593 2.776 7.180 1.00 90.31 101 LEU A CA 1
ATOM 829 C C . LEU A 1 101 ? -5.215 1.701 6.153 1.00 90.31 101 LEU A C 1
ATOM 831 O O . LEU A 1 101 ? -4.594 2.018 5.141 1.00 90.31 101 LEU A O 1
ATOM 835 N N . TRP A 1 102 ? -5.655 0.457 6.363 1.00 91.62 102 TRP A N 1
ATOM 836 C CA . TRP A 1 102 ? -5.465 -0.616 5.385 1.00 91.62 102 TRP A CA 1
ATOM 837 C C . TRP A 1 102 ? -6.165 -0.327 4.050 1.00 91.62 102 TRP A C 1
ATOM 839 O O . TRP A 1 102 ? -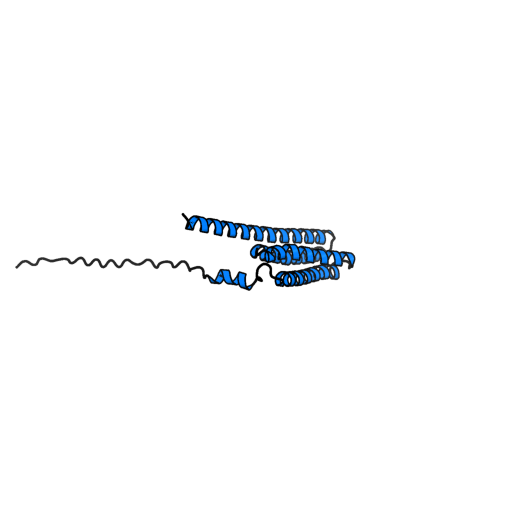5.527 -0.426 3.007 1.00 91.62 102 TRP A O 1
ATOM 849 N N . LEU A 1 103 ? -7.446 0.066 4.063 1.00 89.94 103 LEU A N 1
ATOM 850 C CA . LEU A 1 103 ? -8.209 0.339 2.837 1.00 89.94 103 LEU A CA 1
ATOM 851 C C . LEU A 1 103 ? -7.594 1.477 2.017 1.00 89.94 103 LEU A C 1
ATOM 853 O O . LEU A 1 103 ? -7.371 1.320 0.817 1.00 89.94 103 LEU A O 1
ATOM 857 N N . CYS A 1 104 ? -7.294 2.609 2.656 1.00 92.56 104 CYS A N 1
ATOM 858 C CA . CYS A 1 104 ? -6.701 3.757 1.976 1.00 92.56 104 CYS A CA 1
ATOM 859 C C . CYS A 1 104 ? -5.267 3.461 1.512 1.00 92.56 104 CYS A C 1
ATOM 861 O O . CYS A 1 104 ? -4.896 3.853 0.407 1.00 92.56 104 CYS A O 1
ATOM 863 N N . GLY A 1 105 ? -4.482 2.718 2.300 1.00 91.19 105 GLY A N 1
ATOM 864 C CA . GLY A 1 105 ? -3.148 2.264 1.903 1.00 91.19 105 GLY A CA 1
ATOM 865 C C . GLY A 1 105 ? -3.178 1.317 0.700 1.00 91.19 105 GLY A C 1
ATOM 866 O O . GLY A 1 105 ? -2.432 1.514 -0.257 1.00 91.19 105 GLY A O 1
ATOM 867 N N . ALA A 1 106 ? -4.077 0.329 0.700 1.00 92.06 106 ALA A N 1
ATOM 868 C CA . ALA A 1 106 ? -4.240 -0.618 -0.403 1.00 92.06 106 ALA A CA 1
ATOM 869 C C . ALA A 1 106 ? -4.693 0.087 -1.686 1.00 92.06 106 ALA A C 1
ATOM 871 O O . ALA A 1 106 ? -4.132 -0.158 -2.753 1.00 92.06 106 ALA A O 1
ATOM 872 N N . ALA A 1 107 ? -5.651 1.012 -1.575 1.00 93.50 107 ALA A N 1
ATOM 873 C CA . ALA A 1 107 ? -6.070 1.852 -2.691 1.00 93.50 107 ALA A CA 1
ATOM 874 C C . ALA A 1 107 ? -4.906 2.702 -3.226 1.00 93.50 107 ALA A C 1
ATOM 876 O O . ALA A 1 107 ? -4.692 2.748 -4.436 1.00 93.50 107 ALA A O 1
ATOM 877 N N . GLY A 1 108 ? -4.110 3.307 -2.338 1.00 94.06 108 GLY A N 1
ATOM 878 C CA . GLY A 1 108 ? -2.913 4.063 -2.708 1.00 94.06 108 GLY A CA 1
ATOM 879 C C . GLY A 1 108 ? -1.902 3.228 -3.496 1.00 94.06 108 GLY A C 1
ATOM 880 O O . GLY A 1 108 ? -1.395 3.689 -4.512 1.00 94.06 108 GLY A O 1
ATOM 881 N N . VAL A 1 109 ? -1.658 1.975 -3.099 1.00 93.38 109 VAL A N 1
ATOM 882 C CA . VAL A 1 109 ? -0.779 1.056 -3.850 1.00 93.38 109 VAL A CA 1
ATOM 883 C C . VAL A 1 109 ? -1.343 0.732 -5.228 1.00 93.38 109 VAL A C 1
ATOM 885 O O . VAL A 1 109 ? -0.611 0.821 -6.211 1.00 93.38 109 VAL A O 1
ATOM 888 N N . VAL A 1 110 ? -2.632 0.404 -5.332 1.00 93.88 110 VAL A N 1
ATOM 889 C CA . VAL A 1 110 ? -3.262 0.088 -6.626 1.00 93.88 110 VAL A CA 1
ATOM 890 C C . VAL A 1 110 ? -3.190 1.283 -7.580 1.00 93.88 110 VAL A C 1
ATOM 892 O O . VAL A 1 110 ? -2.783 1.130 -8.734 1.00 93.88 110 VAL A O 1
ATOM 895 N N . ILE A 1 111 ? -3.533 2.481 -7.100 1.00 94.50 111 ILE A N 1
ATOM 896 C CA . ILE A 1 111 ? -3.484 3.712 -7.900 1.00 94.50 111 ILE A CA 1
ATOM 897 C C . ILE A 1 111 ? -2.034 4.053 -8.257 1.00 94.50 111 ILE A C 1
ATOM 899 O O . ILE A 1 111 ? -1.746 4.341 -9.414 1.00 94.50 111 ILE A O 1
ATOM 903 N N . GLY A 1 112 ? -1.112 3.973 -7.297 1.00 93.06 112 GLY A N 1
ATOM 904 C CA . GLY A 1 112 ? 0.300 4.284 -7.505 1.00 93.06 112 GLY A CA 1
ATOM 905 C C . GLY A 1 112 ? 0.949 3.389 -8.559 1.00 93.06 112 GLY A C 1
ATOM 906 O O . GLY A 1 112 ? 1.598 3.895 -9.469 1.00 93.06 112 GLY A O 1
ATOM 907 N N . VAL A 1 113 ? 0.738 2.070 -8.485 1.00 91.88 113 VAL A N 1
ATOM 908 C CA . VAL A 1 113 ? 1.253 1.120 -9.488 1.00 91.88 113 VAL A CA 1
ATOM 909 C C . VAL A 1 113 ? 0.629 1.382 -10.861 1.00 91.88 113 VAL A C 1
ATOM 911 O O . VAL A 1 113 ? 1.320 1.322 -11.873 1.00 91.88 113 VAL A O 1
ATOM 914 N N . SER A 1 114 ? -0.660 1.726 -10.908 1.00 91.50 114 SER A N 1
ATOM 915 C CA . SER A 1 114 ? -1.332 2.074 -12.167 1.00 91.50 114 SER A CA 1
ATOM 916 C C . SER A 1 114 ? -0.744 3.338 -12.802 1.00 91.50 114 SER A C 1
ATOM 918 O O . SER A 1 114 ? -0.570 3.390 -14.018 1.00 91.50 114 SER A O 1
ATOM 920 N N . LEU A 1 115 ? -0.421 4.351 -11.992 1.00 90.50 115 LEU A N 1
ATOM 921 C CA . LEU A 1 115 ? 0.216 5.582 -12.461 1.00 90.50 115 LEU A CA 1
ATOM 922 C C . LEU A 1 115 ? 1.648 5.342 -12.927 1.00 90.50 115 LEU A C 1
ATOM 924 O O . LEU A 1 115 ? 2.011 5.872 -13.968 1.00 90.50 115 LEU A O 1
ATOM 928 N N . LEU A 1 116 ? 2.425 4.512 -12.221 1.00 89.94 116 LEU A N 1
ATOM 929 C CA . LEU A 1 116 ? 3.759 4.099 -12.670 1.00 89.94 116 LEU A CA 1
ATOM 930 C C . LEU A 1 116 ? 3.704 3.572 -14.109 1.00 89.94 116 LEU A C 1
ATOM 932 O O . LEU A 1 116 ? 4.394 4.094 -14.973 1.00 89.94 116 LEU A O 1
ATOM 936 N N . VAL A 1 117 ? 2.817 2.608 -14.379 1.00 86.56 117 VAL A N 1
ATOM 937 C CA . VAL A 1 117 ? 2.660 2.029 -15.724 1.00 86.56 117 VAL A CA 1
ATOM 938 C C . VAL A 1 117 ? 2.270 3.091 -16.754 1.00 86.56 117 VAL A C 1
ATOM 940 O O . VAL A 1 117 ? 2.791 3.079 -17.864 1.00 86.56 117 VAL A O 1
ATOM 943 N N . ARG A 1 118 ? 1.369 4.019 -16.407 1.00 87.06 118 ARG A N 1
ATOM 944 C CA . ARG A 1 118 ? 0.961 5.099 -17.319 1.00 87.06 118 ARG A CA 1
ATOM 945 C C . ARG A 1 118 ? 2.108 6.046 -17.657 1.00 87.06 118 ARG A C 1
ATOM 947 O O . ARG A 1 118 ? 2.308 6.324 -18.832 1.00 87.06 118 ARG A O 1
ATOM 954 N N . TYR A 1 119 ? 2.871 6.499 -16.665 1.00 84.12 119 TYR A N 1
ATOM 955 C CA . TYR A 1 119 ? 3.992 7.412 -16.900 1.00 84.12 119 TYR A CA 1
ATOM 956 C C . TYR A 1 119 ? 5.084 6.778 -17.760 1.00 84.12 119 TYR A C 1
ATOM 958 O O . TYR A 1 119 ? 5.607 7.438 -18.653 1.00 84.12 119 TYR A O 1
ATOM 966 N N . THR A 1 120 ? 5.370 5.493 -17.561 1.00 81.44 120 THR A N 1
ATOM 967 C CA . THR A 1 120 ? 6.326 4.762 -18.401 1.00 81.44 120 THR A CA 1
ATOM 968 C C . THR A 1 120 ? 5.837 4.597 -19.842 1.00 81.44 120 THR A C 1
ATOM 970 O O . THR A 1 120 ? 6.638 4.625 -20.772 1.00 81.44 120 THR A O 1
ATOM 973 N N . LEU A 1 121 ? 4.525 4.451 -20.055 1.00 80.44 121 LEU A N 1
ATOM 974 C CA . LEU A 1 121 ? 3.943 4.415 -21.402 1.00 80.44 121 LEU A CA 1
ATOM 975 C C . LEU A 1 121 ? 3.977 5.787 -22.094 1.00 80.44 121 LEU A C 1
ATOM 977 O O . LEU A 1 121 ? 4.142 5.848 -23.310 1.00 80.44 121 LEU A O 1
ATOM 981 N N . GLU A 1 122 ? 3.800 6.874 -21.341 1.00 80.50 122 GLU A N 1
ATOM 982 C CA . GLU A 1 122 ? 3.784 8.247 -21.868 1.00 80.50 122 GLU A CA 1
ATOM 983 C C . GLU A 1 122 ? 5.192 8.808 -22.126 1.00 80.50 122 GLU A C 1
ATOM 985 O O . GLU A 1 122 ? 5.367 9.638 -23.017 1.00 80.50 122 GLU A O 1
ATOM 990 N N . GLY A 1 123 ? 6.201 8.334 -21.391 1.00 66.06 123 GLY A N 1
ATOM 991 C CA . GLY A 1 123 ? 7.602 8.706 -21.562 1.00 66.06 123 GLY A CA 1
ATOM 992 C C . GLY A 1 123 ? 8.502 7.480 -21.469 1.00 66.06 123 GLY A C 1
ATOM 993 O O . GLY A 1 123 ? 8.913 7.095 -20.379 1.00 66.06 123 GLY A O 1
ATOM 994 N N . MET A 1 124 ? 8.839 6.881 -22.619 1.00 61.91 124 MET A N 1
ATOM 995 C CA . MET A 1 124 ? 9.845 5.808 -22.734 1.00 61.91 124 MET A CA 1
ATOM 996 C C . MET A 1 124 ? 11.280 6.360 -22.628 1.00 61.91 124 MET A C 1
ATOM 998 O O . MET A 1 124 ? 12.174 5.980 -23.385 1.00 61.91 124 MET A O 1
ATOM 1002 N N . ASP A 1 125 ? 11.505 7.305 -21.723 1.00 72.75 125 ASP A N 1
ATOM 1003 C CA . ASP A 1 125 ? 12.822 7.803 -21.361 1.00 72.75 125 ASP A CA 1
ATOM 1004 C C . ASP A 1 125 ? 13.112 7.465 -19.891 1.00 72.75 125 ASP A C 1
ATOM 1006 O O . ASP A 1 125 ? 12.220 7.169 -19.095 1.00 72.75 125 ASP A O 1
ATOM 1010 N N . GLY A 1 126 ? 14.389 7.475 -19.501 1.00 72.69 126 GLY A N 1
ATOM 1011 C CA . GLY A 1 126 ? 14.772 7.157 -18.119 1.00 72.69 126 GLY A CA 1
ATOM 1012 C C . GLY A 1 126 ? 14.156 8.100 -17.069 1.00 72.69 126 GLY A C 1
ATOM 1013 O O . GLY A 1 126 ? 14.140 7.772 -15.883 1.00 72.69 126 GLY A O 1
ATOM 1014 N N . TRP A 1 127 ? 13.634 9.258 -17.491 1.00 83.19 127 TRP A N 1
ATOM 1015 C CA . TRP A 1 127 ? 12.978 10.242 -16.633 1.00 83.19 127 TRP A CA 1
ATOM 1016 C C . TRP A 1 127 ? 11.511 9.903 -16.361 1.00 83.19 127 TRP A C 1
ATOM 1018 O O . TRP A 1 127 ? 11.071 10.066 -15.221 1.00 83.19 127 TRP A O 1
ATOM 1028 N N . GLY A 1 128 ? 10.774 9.384 -17.346 1.00 80.19 128 GLY A N 1
ATOM 1029 C CA . GLY A 1 128 ? 9.401 8.901 -17.180 1.00 80.19 128 GLY A CA 1
ATOM 1030 C C . GLY A 1 128 ? 9.299 7.799 -16.127 1.00 80.19 128 GLY A C 1
ATOM 1031 O O . GLY A 1 128 ? 8.447 7.870 -15.240 1.00 80.19 128 GLY A O 1
ATOM 1032 N N . ASP A 1 129 ? 10.243 6.855 -16.131 1.00 82.38 129 ASP A N 1
ATOM 1033 C CA . ASP A 1 129 ? 10.317 5.778 -15.131 1.00 82.38 129 ASP A CA 1
ATOM 1034 C C . ASP A 1 129 ? 10.609 6.318 -13.716 1.00 82.38 129 ASP A C 1
ATOM 1036 O O . ASP A 1 129 ? 10.016 5.866 -12.729 1.00 82.38 129 ASP A O 1
ATOM 1040 N N . LEU A 1 130 ? 11.479 7.331 -13.599 1.00 86.38 130 LEU A N 1
ATOM 1041 C CA . LEU A 1 130 ? 11.783 7.987 -12.323 1.00 86.38 130 LEU A CA 1
ATOM 1042 C C . LEU A 1 130 ? 10.572 8.758 -11.779 1.00 86.38 130 LEU A C 1
ATOM 1044 O O . LEU A 1 130 ? 10.231 8.621 -10.602 1.00 86.38 130 LEU A O 1
ATOM 1048 N N . ILE A 1 131 ? 9.915 9.554 -12.626 1.00 89.31 131 ILE A N 1
ATOM 1049 C CA . ILE A 1 131 ? 8.717 10.320 -12.260 1.00 89.31 131 ILE A CA 1
ATOM 1050 C C . ILE A 1 131 ? 7.587 9.364 -11.878 1.00 89.31 131 ILE A C 1
ATOM 1052 O O . ILE A 1 131 ? 6.947 9.562 -10.845 1.00 89.31 131 ILE A O 1
ATOM 1056 N N . GLY A 1 132 ? 7.379 8.292 -12.644 1.00 88.31 132 GLY A N 1
ATOM 1057 C CA . GLY A 1 132 ? 6.395 7.259 -12.337 1.00 88.31 132 GLY A CA 1
ATOM 1058 C C . GLY A 1 132 ? 6.648 6.602 -10.979 1.00 88.31 132 GLY A C 1
ATOM 1059 O O . GLY A 1 132 ? 5.720 6.462 -10.178 1.00 88.31 132 GLY A O 1
ATOM 1060 N N . ALA A 1 133 ? 7.903 6.265 -10.668 1.00 88.19 133 ALA A N 1
ATOM 1061 C CA . ALA A 1 133 ? 8.272 5.672 -9.383 1.00 88.19 133 ALA A CA 1
ATOM 1062 C C . ALA A 1 133 ? 8.059 6.638 -8.205 1.00 88.19 133 ALA A C 1
ATOM 1064 O O . ALA A 1 133 ? 7.528 6.236 -7.164 1.00 88.19 133 ALA A O 1
ATOM 1065 N N . LEU A 1 134 ? 8.426 7.913 -8.366 1.00 92.56 134 LEU A N 1
ATOM 1066 C CA . LEU A 1 134 ? 8.199 8.948 -7.353 1.00 92.56 134 LEU A CA 1
ATOM 1067 C C . LEU A 1 134 ? 6.707 9.199 -7.135 1.00 92.56 134 LEU A C 1
ATOM 1069 O O . LEU A 1 134 ? 6.251 9.193 -5.991 1.00 92.56 134 LEU A O 1
ATOM 1073 N N . THR A 1 135 ? 5.928 9.353 -8.206 1.00 93.00 135 THR A N 1
ATOM 1074 C CA . THR A 1 135 ? 4.478 9.553 -8.113 1.00 93.00 135 THR A CA 1
ATOM 1075 C C . THR A 1 135 ? 3.801 8.358 -7.449 1.00 93.00 135 THR A C 1
ATOM 1077 O O . THR A 1 135 ? 2.959 8.550 -6.573 1.00 93.00 135 THR A O 1
ATOM 1080 N N . MET A 1 136 ? 4.205 7.125 -7.775 1.00 93.44 136 MET A N 1
ATOM 1081 C CA . MET A 1 136 ? 3.720 5.925 -7.087 1.00 93.44 136 MET A CA 1
ATOM 1082 C C . MET A 1 136 ? 3.953 6.015 -5.572 1.00 93.44 136 MET A C 1
ATOM 1084 O O . MET A 1 136 ? 3.012 5.837 -4.799 1.00 93.44 136 MET A O 1
ATOM 1088 N N . LEU A 1 137 ? 5.184 6.311 -5.139 1.00 93.06 137 LEU A N 1
ATOM 1089 C CA . LEU A 1 137 ? 5.533 6.444 -3.719 1.00 93.06 137 LEU A CA 1
ATOM 1090 C C . LEU A 1 137 ? 4.724 7.548 -3.025 1.00 93.06 137 LEU A C 1
ATOM 1092 O O . LEU A 1 137 ? 4.212 7.329 -1.926 1.00 93.06 137 LEU A O 1
ATOM 1096 N N . PHE A 1 138 ? 4.558 8.704 -3.670 1.00 95.06 138 PHE A N 1
ATOM 1097 C CA . PHE A 1 138 ? 3.760 9.810 -3.139 1.00 95.06 138 PHE A CA 1
ATOM 1098 C C . PHE A 1 138 ? 2.289 9.431 -2.966 1.00 95.06 138 PHE A C 1
ATOM 1100 O O . PHE A 1 138 ? 1.716 9.682 -1.909 1.00 95.06 138 PHE A O 1
ATOM 1107 N N . ILE A 1 139 ? 1.680 8.787 -3.961 1.00 95.94 139 ILE A N 1
ATOM 1108 C CA . ILE A 1 139 ? 0.272 8.372 -3.912 1.00 95.94 139 ILE A CA 1
ATOM 1109 C C . ILE A 1 139 ? 0.041 7.313 -2.831 1.00 95.94 139 ILE A C 1
ATOM 1111 O O . ILE A 1 139 ? -0.945 7.390 -2.095 1.00 95.94 139 ILE A O 1
ATOM 1115 N N . ILE A 1 140 ? 0.973 6.371 -2.670 1.00 93.44 140 ILE A N 1
ATOM 1116 C CA . ILE A 1 140 ? 0.953 5.409 -1.559 1.00 93.44 140 ILE A CA 1
ATOM 1117 C C . ILE A 1 140 ? 1.030 6.146 -0.218 1.00 93.44 140 ILE A C 1
ATOM 1119 O O . ILE A 1 140 ? 0.227 5.881 0.678 1.00 93.44 140 ILE A O 1
ATOM 1123 N N . GLY A 1 141 ? 1.958 7.098 -0.090 1.00 93.56 141 GLY A N 1
ATOM 1124 C CA . GLY A 1 141 ? 2.120 7.919 1.109 1.00 93.56 141 GLY A CA 1
ATOM 1125 C C . GLY A 1 141 ? 0.862 8.715 1.458 1.00 93.56 141 GLY A C 1
ATOM 1126 O O . GLY A 1 141 ? 0.435 8.705 2.610 1.00 93.56 141 GLY A O 1
ATOM 1127 N N . ILE A 1 142 ? 0.218 9.337 0.467 1.00 94.69 142 ILE A N 1
ATOM 1128 C CA . ILE A 1 142 ? -1.052 10.058 0.634 1.00 94.69 142 ILE A CA 1
ATOM 1129 C C . ILE A 1 142 ? -2.154 9.099 1.090 1.00 94.69 142 ILE A C 1
ATOM 1131 O O . ILE A 1 142 ? -2.868 9.409 2.041 1.00 94.69 142 ILE A O 1
ATOM 1135 N N . GLY A 1 143 ? -2.273 7.921 0.471 1.00 92.88 143 GLY A N 1
ATOM 1136 C CA . GLY A 1 143 ? -3.246 6.904 0.876 1.00 92.88 143 GLY A CA 1
ATOM 1137 C C . GLY A 1 143 ? -3.082 6.496 2.342 1.00 92.88 143 GLY A C 1
ATOM 1138 O O . GLY A 1 143 ? -4.056 6.470 3.097 1.00 92.88 143 GLY A O 1
ATOM 1139 N N . LEU A 1 144 ? -1.845 6.259 2.782 1.00 92.00 144 LEU A N 1
ATOM 1140 C CA . LEU A 1 144 ? -1.544 5.957 4.183 1.00 92.00 144 LEU A CA 1
ATOM 1141 C C . LEU A 1 144 ? -1.838 7.144 5.110 1.00 92.00 144 LEU A C 1
ATOM 1143 O O . LEU A 1 144 ? -2.452 6.955 6.158 1.00 92.00 144 LEU A O 1
ATOM 1147 N N . ALA A 1 145 ? -1.458 8.364 4.728 1.00 93.88 145 ALA A N 1
ATOM 1148 C CA . ALA A 1 145 ? -1.696 9.567 5.525 1.00 93.88 145 ALA A CA 1
ATOM 1149 C C . ALA A 1 145 ? -3.196 9.840 5.721 1.00 93.88 145 ALA A C 1
ATOM 1151 O O . ALA A 1 145 ? -3.641 10.078 6.844 1.00 93.88 145 ALA A O 1
ATOM 1152 N N . VAL A 1 146 ? -3.990 9.737 4.651 1.00 94.75 146 VAL A N 1
ATOM 1153 C CA . VAL A 1 146 ? -5.453 9.884 4.695 1.00 94.75 146 VAL A CA 1
ATOM 1154 C C . VAL A 1 146 ? -6.077 8.797 5.566 1.00 94.75 146 VAL A C 1
ATOM 1156 O O . VAL A 1 146 ? -6.910 9.094 6.423 1.00 94.75 146 VAL A O 1
ATOM 1159 N N . GLY A 1 147 ? -5.644 7.546 5.403 1.00 90.62 147 GLY A N 1
ATOM 1160 C CA . GLY A 1 147 ? -6.122 6.433 6.218 1.00 90.62 147 GLY A CA 1
ATOM 1161 C C . GLY A 1 147 ? -5.807 6.602 7.707 1.00 90.62 147 GLY A C 1
ATOM 1162 O O . GLY A 1 147 ? -6.664 6.348 8.556 1.00 90.62 147 GLY A O 1
ATOM 1163 N N . ALA A 1 148 ? -4.608 7.088 8.034 1.00 91.75 148 ALA A N 1
ATOM 1164 C CA . ALA A 1 148 ? -4.190 7.357 9.407 1.00 91.75 148 ALA A CA 1
ATOM 1165 C C . ALA A 1 148 ? -4.996 8.511 10.016 1.00 91.75 148 ALA A C 1
ATOM 1167 O O . ALA A 1 148 ? -5.510 8.382 11.127 1.00 91.75 148 ALA A O 1
ATOM 1168 N N . ALA A 1 149 ? -5.171 9.608 9.274 1.00 93.25 149 ALA A N 1
ATOM 1169 C CA . ALA A 1 149 ? -5.982 10.742 9.704 1.00 93.25 149 ALA A CA 1
ATOM 1170 C C . ALA A 1 1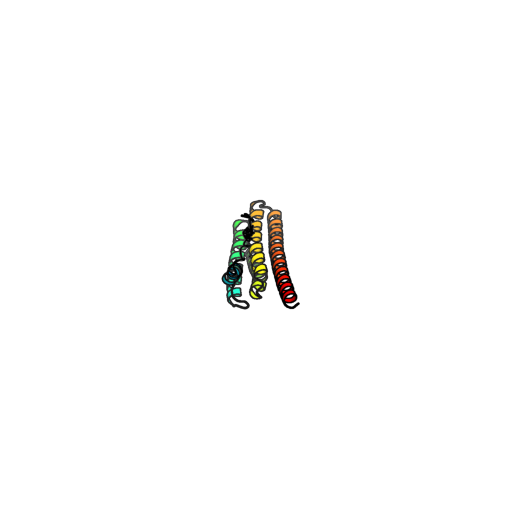49 ? -7.438 10.328 9.980 1.00 93.25 149 ALA A C 1
ATOM 1172 O O . ALA A 1 149 ? -8.009 10.723 10.999 1.00 93.25 149 ALA A O 1
ATOM 1173 N N . ALA A 1 150 ? -8.021 9.481 9.126 1.00 91.31 150 ALA A N 1
ATOM 1174 C CA . ALA A 1 150 ? -9.379 8.973 9.304 1.00 91.31 150 ALA A CA 1
ATOM 1175 C C . ALA A 1 150 ? -9.525 8.104 10.568 1.00 91.31 150 ALA A C 1
ATOM 1177 O O . ALA A 1 150 ? -10.487 8.270 11.322 1.00 91.31 150 ALA A O 1
ATOM 1178 N N . GLU A 1 151 ? -8.566 7.211 10.842 1.00 90.94 151 GLU A N 1
ATOM 1179 C CA . GLU A 1 151 ? -8.563 6.409 12.077 1.00 90.94 151 GLU A CA 1
ATOM 1180 C C . GLU A 1 151 ? -8.411 7.281 13.330 1.00 90.94 151 GLU A C 1
ATOM 1182 O O . GLU A 1 151 ? -9.157 7.107 14.297 1.00 90.94 151 GLU A O 1
ATOM 1187 N N . ILE A 1 152 ? -7.497 8.259 13.308 1.00 91.25 152 ILE A N 1
ATOM 1188 C CA . ILE A 1 152 ? -7.286 9.194 14.425 1.00 91.25 152 ILE A CA 1
ATOM 1189 C C . ILE A 1 152 ? -8.564 9.990 14.702 1.00 91.25 152 ILE A C 1
ATOM 1191 O O . ILE A 1 152 ? -8.998 10.084 15.852 1.00 91.25 152 ILE A O 1
ATOM 1195 N N . PHE A 1 153 ? -9.211 10.509 13.657 1.00 92.88 153 PHE A N 1
ATOM 1196 C CA . PHE A 1 153 ? -10.458 11.257 13.785 1.00 92.88 153 PHE A CA 1
ATOM 1197 C C . PHE A 1 153 ? -11.575 10.408 14.409 1.00 92.88 153 PHE A C 1
ATOM 1199 O O . PHE A 1 153 ? -12.255 10.852 15.337 1.00 92.88 153 PHE A O 1
ATOM 1206 N N . LEU A 1 154 ? -11.738 9.155 13.972 1.00 88.06 154 LEU A N 1
ATOM 1207 C CA . LEU A 1 154 ? -12.730 8.245 14.551 1.00 88.06 154 LEU A CA 1
ATOM 1208 C C . LEU A 1 154 ? -12.421 7.864 16.000 1.00 88.06 154 LEU A C 1
ATOM 1210 O O . LEU A 1 154 ? -13.349 7.721 16.803 1.00 88.06 154 LEU A O 1
ATOM 1214 N N . ALA A 1 155 ? -11.149 7.672 16.343 1.00 87.81 155 ALA A N 1
ATOM 1215 C CA . ALA A 1 155 ? -10.734 7.401 17.714 1.00 87.81 155 ALA A CA 1
ATOM 1216 C C . ALA A 1 155 ? -11.060 8.590 18.630 1.00 87.81 155 ALA A C 1
ATOM 1218 O O . ALA A 1 155 ? -11.663 8.401 19.690 1.00 87.81 155 ALA A O 1
ATOM 1219 N N . LEU A 1 156 ? -10.751 9.809 18.179 1.00 91.62 156 LEU A N 1
ATOM 1220 C CA . LEU A 1 156 ? -11.027 11.041 18.913 1.00 91.62 156 LEU A CA 1
ATOM 1221 C C . LEU A 1 156 ? -12.532 11.274 19.085 1.00 91.62 156 LEU A C 1
ATOM 1223 O O . LEU A 1 156 ? -12.991 11.565 20.188 1.00 91.62 156 LEU A O 1
ATOM 1227 N N . TRP A 1 157 ? -13.320 11.057 18.030 1.00 90.88 157 TRP A N 1
ATOM 1228 C CA . TRP A 1 157 ? -14.780 11.169 18.081 1.00 90.88 157 TRP A CA 1
ATOM 1229 C C . TRP A 1 157 ? -15.408 10.204 19.094 1.00 90.88 157 TRP A C 1
ATOM 1231 O O . TRP A 1 157 ? -16.268 10.586 19.891 1.00 90.88 157 TRP A O 1
ATOM 1241 N N . LYS A 1 158 ? -14.960 8.941 19.105 1.00 87.81 158 LYS A N 1
ATOM 1242 C CA . LYS A 1 158 ? -15.425 7.937 20.078 1.00 87.81 158 LYS A CA 1
ATOM 1243 C C . LYS A 1 158 ? -15.056 8.321 21.508 1.00 87.81 158 LYS A C 1
ATOM 1245 O O . LYS A 1 158 ? -15.869 8.126 22.412 1.00 87.81 158 LYS A O 1
ATOM 1250 N N . TRP A 1 159 ? -13.851 8.853 21.710 1.00 87.75 159 TRP A N 1
ATOM 1251 C CA . TRP A 1 159 ? -13.398 9.329 23.014 1.00 87.75 159 TRP A CA 1
ATOM 1252 C C . TRP A 1 159 ? -14.240 10.512 23.508 1.00 87.75 159 TRP A C 1
ATOM 1254 O O . TRP A 1 159 ? -14.759 10.456 24.624 1.00 87.75 159 TRP A O 1
ATOM 1264 N N . TYR A 1 160 ? -14.475 11.511 22.652 1.00 91.50 160 TYR A N 1
ATOM 1265 C CA . TYR A 1 160 ? -15.309 12.674 22.964 1.00 91.50 160 TYR A CA 1
ATOM 1266 C C . TYR A 1 160 ? -16.740 12.271 23.343 1.00 91.50 160 TYR A C 1
ATOM 1268 O O . TYR A 1 160 ? -17.231 12.657 24.403 1.00 91.50 160 TYR A O 1
ATOM 1276 N N . ARG A 1 161 ? -17.387 11.410 22.540 1.00 88.88 161 ARG A N 1
ATOM 1277 C CA . ARG A 1 161 ? -18.745 10.920 22.833 1.00 88.88 161 ARG A CA 1
ATOM 1278 C C . ARG A 1 161 ? -18.810 10.195 24.178 1.00 88.88 161 ARG A C 1
ATOM 1280 O O . ARG A 1 161 ? -19.725 10.453 24.952 1.00 88.88 161 ARG A O 1
ATOM 1287 N N . LYS A 1 162 ? -17.848 9.309 24.468 1.00 86.69 162 LYS A N 1
ATOM 1288 C CA . LYS A 1 162 ? -17.796 8.566 25.739 1.00 86.69 162 LYS A CA 1
ATOM 1289 C C . LYS A 1 162 ? -17.663 9.499 26.942 1.00 86.69 162 LYS A C 1
ATOM 1291 O O . LYS A 1 162 ? -18.263 9.222 27.979 1.00 86.69 162 LYS A O 1
ATOM 1296 N N . ASN A 1 163 ? -16.881 10.570 26.815 1.00 85.38 163 ASN A N 1
ATOM 1297 C CA . ASN A 1 163 ? -16.710 11.538 27.890 1.00 85.38 163 ASN A CA 1
ATOM 1298 C C . ASN A 1 163 ? -17.969 12.398 28.087 1.00 85.38 163 ASN A C 1
ATOM 1300 O O . ASN A 1 163 ? -18.387 12.596 29.219 1.00 85.38 163 ASN A O 1
ATOM 1304 N N . ASN A 1 164 ? -18.628 12.812 27.000 1.00 79.44 164 ASN A N 1
ATOM 1305 C CA . ASN A 1 164 ? -19.860 13.605 27.064 1.00 79.44 164 ASN A CA 1
ATOM 1306 C C . ASN A 1 164 ? -21.081 12.814 27.568 1.00 79.44 164 ASN A C 1
ATOM 1308 O O . ASN A 1 164 ? -22.001 13.400 28.106 1.00 79.44 164 ASN A O 1
ATOM 1312 N N . SER A 1 165 ? -21.105 11.486 27.415 1.00 68.75 165 SER A N 1
ATOM 1313 C CA . SER A 1 165 ? -22.159 10.627 27.989 1.00 68.75 165 SER A CA 1
ATOM 1314 C C . SER A 1 165 ? -21.986 10.316 29.484 1.00 68.75 165 SER A C 1
ATOM 1316 O O . SER A 1 165 ? -22.804 9.599 30.052 1.00 68.75 165 SER A O 1
ATOM 1318 N N . ARG A 1 166 ? -20.879 10.751 30.099 1.00 57.81 166 ARG A N 1
ATOM 1319 C CA . ARG A 1 166 ? -20.569 10.534 31.525 1.00 57.81 166 ARG A CA 1
ATOM 1320 C C . ARG A 1 166 ? -20.686 11.807 32.371 1.00 57.81 166 ARG A C 1
ATOM 1322 O O . ARG A 1 166 ? -20.565 11.697 33.588 1.00 57.81 166 ARG A O 1
ATOM 1329 N N . ALA A 1 167 ? -20.848 12.960 31.726 1.00 53.09 167 ALA A N 1
ATOM 1330 C CA . ALA A 1 167 ? -21.128 14.250 32.347 1.00 53.09 167 ALA A CA 1
ATOM 1331 C C . ALA A 1 167 ? -22.641 14.488 32.346 1.00 53.09 167 ALA A C 1
ATOM 1333 O O . ALA A 1 167 ? -23.123 15.103 33.318 1.00 53.09 167 ALA A O 1
#

Radius of gyration: 29.21 Å; chains: 1; bounding box: 106×53×55 Å